Protein AF-A0A350P820-F1 (afdb_monomer)

Radius of gyration: 13.99 Å; Cα contacts (8 Å, |Δi|>4): 88; chains: 1; bounding box: 31×28×47 Å

Secondary structure (DSSP, 8-state):
---HHHHHHHHHH-HHHHIIIII-----HHHHHHHHHHHH-S-------SSSSHHHHHHHHHHHHHHHSSS-------SSHHIIIIIIHHHHHHHHTTS-HHHHTTS--

pLDDT: mean 94.08, std 6.37, range [57.09, 98.62]

Mean predicted aligned error: 3.28 Å

Solvent-accessible surface area (backbone atoms only — not comparable to full-atom values): 6726 Å² total; per-residue (Å²): 131,89,52,70,66,61,51,53,55,46,42,51,67,31,51,55,58,29,38,46,68,49,50,62,48,82,72,52,71,70,52,43,53,48,37,56,47,52,67,76,39,100,72,82,87,81,96,78,72,84,93,76,51,64,56,58,50,55,27,50,53,50,51,51,45,63,76,54,46,77,89,74,85,86,90,84,87,67,99,44,69,60,56,42,60,68,46,40,47,46,44,31,50,61,46,50,74,52,30,52,67,82,62,35,73,72,52,91,124

Organism: NCBI:txid589873

Structure (mmCIF, N/CA/C/O backbone):
data_AF-A0A350P820-F1
#
_entry.id   AF-A0A350P820-F1
#
loop_
_atom_site.group_PDB
_atom_site.id
_atom_site.type_symbol
_atom_site.label_atom_id
_atom_site.label_alt_id
_atom_site.label_comp_id
_atom_site.label_asym_id
_atom_site.label_entity_id
_atom_site.label_seq_id
_atom_site.pdbx_PDB_ins_code
_atom_site.Cartn_x
_atom_site.Cartn_y
_atom_site.Cartn_z
_atom_site.occupancy
_atom_site.B_iso_or_equiv
_atom_site.auth_seq_id
_atom_site.auth_comp_id
_atom_site.auth_asym_id
_atom_site.auth_atom_id
_atom_site.pdbx_PDB_model_num
ATOM 1 N N . MET A 1 1 ? -8.852 5.780 27.001 1.00 63.03 1 MET A N 1
ATOM 2 C CA . MET A 1 1 ? -9.071 4.574 26.174 1.00 63.03 1 MET A CA 1
ATOM 3 C C . MET A 1 1 ? -9.303 5.059 24.749 1.00 63.03 1 MET A C 1
ATOM 5 O O . MET A 1 1 ? -10.163 5.913 24.583 1.00 63.03 1 MET A O 1
ATOM 9 N N . VAL A 1 2 ? -8.481 4.651 23.775 1.00 77.25 2 VAL A N 1
ATOM 10 C CA . VAL A 1 2 ? -8.626 5.093 22.369 1.00 77.25 2 VAL A CA 1
ATOM 11 C C . VAL A 1 2 ? -9.922 4.508 21.809 1.00 77.25 2 VAL A C 1
ATOM 13 O O . VAL A 1 2 ? -10.188 3.326 22.033 1.00 77.25 2 VAL A O 1
ATOM 16 N N . LYS A 1 3 ? -10.749 5.321 21.144 1.00 91.69 3 LYS A N 1
ATOM 17 C CA . LYS A 1 3 ? -12.003 4.842 20.551 1.00 91.69 3 LYS A CA 1
ATOM 18 C C . LYS A 1 3 ? -11.717 4.127 19.230 1.00 91.69 3 LYS A C 1
ATOM 20 O O . LYS A 1 3 ? -10.785 4.481 18.516 1.00 91.69 3 LYS A O 1
ATOM 25 N N . ILE A 1 4 ? -12.553 3.147 18.886 1.00 90.94 4 ILE A N 1
ATOM 26 C CA . ILE A 1 4 ? -12.444 2.393 17.623 1.00 90.94 4 ILE A CA 1
ATOM 27 C C . ILE A 1 4 ? -12.513 3.337 16.412 1.00 90.94 4 ILE A C 1
ATOM 29 O O . ILE A 1 4 ? -11.749 3.180 15.464 1.00 90.94 4 ILE A O 1
ATOM 33 N N . GLU A 1 5 ? -13.383 4.345 16.473 1.00 92.44 5 GLU A N 1
ATOM 34 C CA . GLU A 1 5 ? -13.533 5.372 15.436 1.00 92.44 5 GLU A CA 1
ATOM 35 C C . GLU A 1 5 ? -12.213 6.103 15.157 1.00 92.44 5 GLU A C 1
ATOM 37 O O . GLU A 1 5 ? -11.795 6.203 14.003 1.00 92.44 5 GLU A O 1
ATOM 42 N N . ASP A 1 6 ? -11.506 6.526 16.210 1.00 94.75 6 ASP A N 1
ATOM 43 C CA .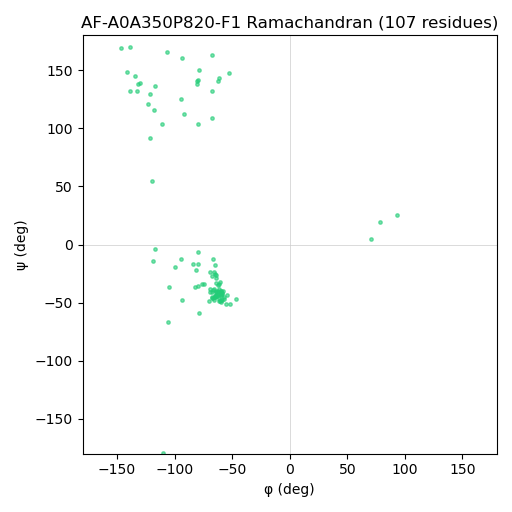 ASP A 1 6 ? -10.211 7.204 16.089 1.00 94.75 6 ASP A CA 1
ATOM 44 C C . ASP A 1 6 ? -9.177 6.297 15.410 1.00 94.75 6 ASP A C 1
ATOM 46 O O . ASP A 1 6 ? -8.375 6.748 14.592 1.00 94.75 6 ASP A O 1
ATOM 50 N N . THR A 1 7 ? -9.195 4.998 15.722 1.00 94.06 7 THR A N 1
ATOM 51 C CA . THR A 1 7 ? -8.310 4.018 15.085 1.00 94.06 7 THR A CA 1
ATOM 52 C C . THR A 1 7 ? -8.609 3.876 13.596 1.00 94.06 7 THR A C 1
ATOM 54 O O . THR A 1 7 ? -7.676 3.891 12.796 1.00 94.06 7 THR A O 1
ATOM 57 N N . ILE A 1 8 ? -9.881 3.782 13.203 1.00 93.81 8 ILE A N 1
ATOM 58 C CA . ILE A 1 8 ? -10.273 3.664 11.790 1.00 93.81 8 ILE A CA 1
ATOM 59 C C . ILE A 1 8 ? -9.853 4.914 11.011 1.00 93.81 8 ILE A C 1
ATOM 61 O O . ILE A 1 8 ? -9.268 4.797 9.934 1.00 93.81 8 ILE A O 1
ATOM 65 N N . LEU A 1 9 ? -10.086 6.107 11.567 1.00 95.81 9 LEU A N 1
ATOM 66 C CA . LEU A 1 9 ? -9.675 7.363 10.937 1.00 95.81 9 LEU A CA 1
ATOM 67 C C . LEU A 1 9 ? -8.155 7.449 10.772 1.00 95.81 9 LEU A C 1
ATOM 69 O O . LEU A 1 9 ? -7.681 7.862 9.716 1.00 95.81 9 LEU A O 1
ATOM 73 N N . ARG A 1 10 ? -7.386 6.988 11.766 1.00 97.00 10 ARG A N 1
ATOM 74 C CA . ARG A 1 10 ? -5.921 6.924 11.670 1.00 97.00 10 ARG A CA 1
ATOM 75 C C . ARG A 1 10 ? -5.449 5.956 10.593 1.00 97.00 10 ARG A C 1
ATOM 77 O O . ARG A 1 10 ? -4.558 6.308 9.831 1.00 97.00 10 ARG A O 1
ATOM 84 N N . LEU A 1 11 ? -6.045 4.767 10.507 1.00 97.19 11 LEU A N 1
ATOM 85 C CA . LEU A 1 11 ? -5.726 3.790 9.460 1.00 97.19 11 LEU A CA 1
ATOM 86 C C . LEU A 1 11 ? -6.050 4.323 8.059 1.00 97.19 11 LEU A C 1
ATOM 88 O O . LEU A 1 11 ? -5.326 4.044 7.107 1.00 97.19 11 LEU A O 1
ATOM 92 N N . ARG A 1 12 ? -7.115 5.122 7.935 1.00 97.25 12 ARG A N 1
ATOM 93 C CA . ARG A 1 12 ? -7.456 5.808 6.689 1.00 97.25 12 ARG A CA 1
ATOM 94 C C . ARG A 1 12 ? -6.418 6.863 6.310 1.00 97.25 12 ARG A C 1
ATOM 96 O O . ARG A 1 12 ? -6.031 6.911 5.152 1.00 97.25 12 ARG A O 1
ATOM 103 N N . SER A 1 13 ? -5.974 7.697 7.252 1.00 97.62 13 SER A N 1
ATOM 104 C CA . SER A 1 13 ? -5.044 8.801 6.970 1.00 97.62 13 SER A CA 1
ATOM 105 C C . SER A 1 13 ? -3.571 8.388 6.887 1.00 97.62 13 SER A C 1
ATOM 107 O O . SER A 1 13 ? -2.768 9.122 6.321 1.00 97.62 13 SER A O 1
ATOM 109 N N . ASP A 1 14 ? -3.201 7.255 7.485 1.00 98.25 14 ASP A N 1
ATOM 110 C CA . ASP A 1 14 ? -1.819 6.786 7.581 1.00 98.25 14 ASP A CA 1
ATOM 111 C C . ASP A 1 14 ? -1.669 5.398 6.929 1.00 98.25 14 ASP A C 1
ATOM 113 O O . ASP A 1 14 ? -1.846 4.365 7.590 1.00 98.25 14 ASP A O 1
ATOM 117 N N . PRO A 1 15 ? -1.333 5.341 5.627 1.00 98.44 15 PRO A N 1
ATOM 118 C CA . PRO A 1 15 ? -1.106 4.073 4.943 1.00 98.44 15 PRO A CA 1
ATOM 119 C C . PRO A 1 15 ? 0.094 3.306 5.495 1.00 98.44 15 PRO A C 1
ATOM 121 O O . PRO A 1 15 ? 0.115 2.083 5.408 1.00 98.44 15 PRO A O 1
ATOM 124 N N . VAL A 1 16 ? 1.092 3.976 6.079 1.00 98.62 16 VAL A N 1
ATOM 125 C CA . VAL A 1 16 ? 2.235 3.277 6.681 1.00 98.62 16 VAL A CA 1
ATOM 126 C C . VAL A 1 16 ? 1.763 2.496 7.899 1.00 98.62 16 VAL A C 1
ATOM 128 O O . VAL A 1 16 ? 2.048 1.304 8.005 1.00 98.62 16 VAL A O 1
ATOM 131 N N . LEU A 1 17 ? 0.965 3.131 8.761 1.00 98.38 17 LEU A N 1
ATOM 132 C CA . LEU A 1 17 ? 0.326 2.459 9.889 1.00 98.38 17 LEU A CA 1
ATOM 133 C C . LEU A 1 17 ? -0.531 1.280 9.418 1.00 98.38 17 LEU A C 1
ATOM 135 O O . LEU A 1 17 ? -0.440 0.199 10.000 1.00 98.38 17 LEU A O 1
ATOM 139 N N . PHE A 1 18 ? -1.331 1.453 8.363 1.00 98.50 18 PHE A N 1
ATOM 140 C CA . PHE A 1 18 ? -2.135 0.367 7.799 1.00 98.50 18 PHE A CA 1
ATOM 141 C C . PHE A 1 18 ? -1.269 -0.817 7.347 1.00 98.50 18 PHE A C 1
ATOM 143 O O . PHE A 1 18 ? -1.545 -1.962 7.708 1.00 98.50 18 PHE A O 1
ATOM 150 N N . VAL A 1 19 ? -0.188 -0.557 6.612 1.00 98.62 19 VAL A N 1
ATOM 151 C CA . VAL A 1 19 ? 0.707 -1.612 6.119 1.00 98.62 19 VAL A CA 1
ATOM 152 C C . VAL A 1 19 ? 1.402 -2.346 7.267 1.00 98.62 19 VAL A C 1
ATOM 154 O O . VAL A 1 19 ? 1.458 -3.575 7.264 1.00 98.62 19 VAL A O 1
ATOM 157 N N . GLU A 1 20 ? 1.888 -1.626 8.276 1.00 98.31 20 GLU A N 1
ATOM 158 C CA . GLU A 1 20 ? 2.615 -2.241 9.390 1.00 98.31 20 GLU A CA 1
ATOM 159 C C . GLU A 1 20 ? 1.703 -2.993 10.364 1.00 98.31 20 GLU A C 1
ATOM 161 O O . GLU A 1 20 ? 2.106 -4.019 10.909 1.00 98.31 20 GLU A O 1
ATOM 166 N N . THR A 1 21 ? 0.476 -2.512 10.582 1.00 97.12 21 THR A N 1
ATOM 167 C CA . THR A 1 21 ? -0.401 -3.043 11.642 1.00 97.12 21 THR A CA 1
ATOM 168 C C . THR A 1 21 ? -1.533 -3.926 11.135 1.00 97.12 21 THR A C 1
ATOM 170 O O . THR A 1 21 ? -1.872 -4.902 11.800 1.00 97.12 21 THR A O 1
ATOM 173 N N . VAL A 1 22 ? -2.117 -3.608 9.977 1.00 97.38 22 VAL A N 1
ATOM 174 C CA . VAL A 1 22 ? -3.242 -4.363 9.404 1.00 97.38 22 VAL A CA 1
ATOM 175 C C . VAL A 1 22 ? -2.736 -5.413 8.428 1.00 97.38 22 VAL A C 1
ATOM 177 O O . VAL A 1 22 ? -3.133 -6.567 8.528 1.00 97.38 22 VAL A O 1
ATOM 180 N N . ILE A 1 23 ? -1.843 -5.044 7.505 1.00 97.69 23 ILE A N 1
ATOM 181 C CA . ILE A 1 23 ? -1.237 -6.022 6.588 1.00 97.69 23 ILE A CA 1
ATOM 182 C C . ILE A 1 23 ? -0.167 -6.857 7.309 1.00 97.69 23 ILE A C 1
ATOM 184 O O . ILE A 1 23 ? -0.003 -8.035 7.005 1.00 97.69 23 ILE A O 1
ATOM 188 N N . GLY A 1 24 ? 0.553 -6.265 8.268 1.00 97.38 24 GLY A N 1
ATOM 189 C CA . GLY A 1 24 ? 1.648 -6.931 8.981 1.00 97.38 24 GLY A CA 1
ATOM 190 C C . GLY A 1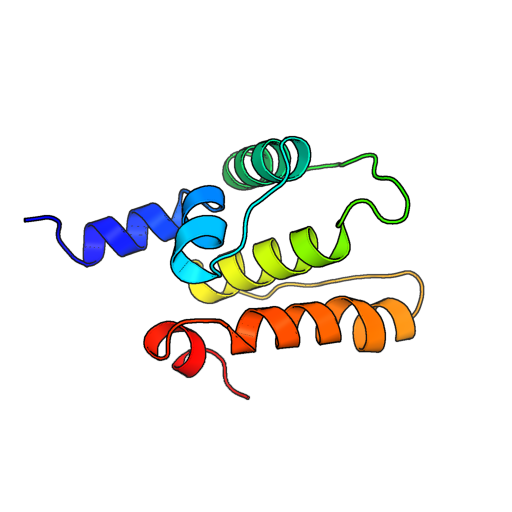 24 ? 2.956 -6.988 8.184 1.00 97.38 24 GLY A C 1
ATOM 191 O O . GLY A 1 24 ? 3.823 -7.813 8.471 1.00 97.38 24 GLY A O 1
ATOM 192 N N . ALA A 1 25 ? 3.109 -6.130 7.171 1.00 97.94 25 ALA A N 1
ATOM 193 C CA . ALA A 1 25 ? 4.325 -6.037 6.369 1.00 97.94 25 ALA A CA 1
ATOM 194 C C . ALA A 1 25 ? 5.280 -4.965 6.917 1.00 97.94 25 ALA A C 1
ATOM 196 O O . ALA A 1 25 ? 4.873 -4.046 7.620 1.00 97.94 25 ALA A O 1
ATOM 197 N N . LYS A 1 26 ? 6.565 -5.045 6.553 1.00 97.81 26 LYS A N 1
ATOM 198 C CA . LYS A 1 26 ? 7.573 -4.030 6.897 1.00 97.81 26 LYS A CA 1
ATOM 199 C C . LYS A 1 26 ? 8.023 -3.280 5.637 1.00 97.81 26 LYS A C 1
ATOM 201 O O . LYS A 1 26 ? 8.814 -3.839 4.872 1.00 97.81 26 LYS A O 1
ATOM 206 N N . PRO A 1 27 ? 7.563 -2.036 5.410 1.00 98.00 27 PRO A N 1
ATOM 207 C CA . PRO A 1 27 ? 7.993 -1.241 4.266 1.00 98.00 27 PRO A CA 1
ATOM 208 C C . PRO A 1 27 ? 9.496 -0.954 4.302 1.00 98.00 27 PRO A C 1
ATOM 210 O O . PRO A 1 27 ? 10.064 -0.633 5.350 1.00 98.00 27 PRO A O 1
ATOM 213 N N . GLN A 1 28 ? 10.137 -1.002 3.137 1.00 97.44 28 GLN A N 1
ATOM 214 C CA . GLN A 1 28 ? 11.456 -0.401 2.937 1.00 97.44 28 GLN A CA 1
ATOM 215 C C . GLN A 1 28 ? 11.363 1.129 3.034 1.00 97.44 28 GLN A C 1
ATOM 217 O O . GLN A 1 28 ? 10.279 1.695 2.894 1.00 97.44 28 GLN A O 1
ATOM 222 N N . ALA A 1 29 ? 12.501 1.808 3.215 1.00 97.00 29 ALA A N 1
ATOM 223 C CA . ALA A 1 29 ? 12.545 3.269 3.337 1.00 97.00 29 ALA A CA 1
ATOM 224 C C . ALA A 1 29 ? 11.806 3.973 2.184 1.00 97.00 29 ALA A C 1
ATOM 226 O O . ALA A 1 29 ? 10.865 4.720 2.425 1.00 97.00 29 ALA A O 1
ATOM 227 N N . TRP A 1 30 ? 12.116 3.614 0.93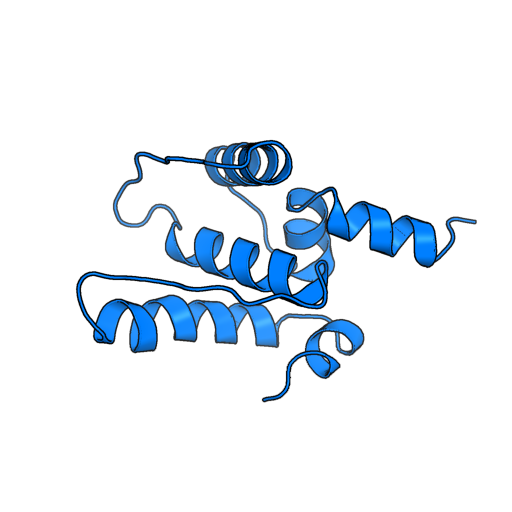5 1.00 96.19 30 TRP A N 1
ATOM 228 C CA . TRP A 1 30 ? 11.463 4.214 -0.232 1.00 96.19 30 TRP A CA 1
ATOM 229 C C . TRP A 1 30 ? 9.954 3.915 -0.302 1.00 96.19 30 TRP A C 1
ATOM 231 O O . TRP A 1 30 ? 9.186 4.750 -0.770 1.00 96.19 30 TRP A O 1
ATOM 241 N N . GLN A 1 31 ? 9.515 2.735 0.159 1.00 98.06 31 GLN A N 1
ATOM 242 C CA . GLN A 1 31 ? 8.093 2.377 0.199 1.00 98.06 31 GLN A CA 1
ATOM 243 C C . GLN A 1 31 ? 7.370 3.213 1.249 1.00 98.06 31 GLN A C 1
ATOM 245 O O . GLN A 1 31 ? 6.271 3.681 0.987 1.00 98.06 31 GLN A O 1
ATOM 250 N N . ARG A 1 32 ? 7.989 3.431 2.417 1.00 98.38 32 ARG A N 1
ATOM 251 C CA . ARG A 1 32 ? 7.453 4.311 3.461 1.00 98.38 32 ARG A CA 1
ATOM 252 C C . ARG A 1 32 ? 7.296 5.736 2.938 1.00 98.38 32 ARG A C 1
ATOM 254 O O . ARG A 1 32 ? 6.211 6.295 3.070 1.00 98.38 32 ARG A O 1
ATOM 261 N N . ASP A 1 33 ? 8.330 6.274 2.298 1.00 97.75 33 ASP A N 1
ATOM 262 C CA . ASP A 1 33 ? 8.298 7.624 1.726 1.00 97.75 33 ASP A CA 1
ATOM 263 C C . ASP A 1 33 ? 7.196 7.739 0.659 1.00 97.75 33 ASP A C 1
ATOM 265 O O . ASP A 1 33 ? 6.421 8.693 0.648 1.00 97.75 33 ASP A O 1
ATOM 269 N N . ALA A 1 34 ? 7.057 6.723 -0.198 1.00 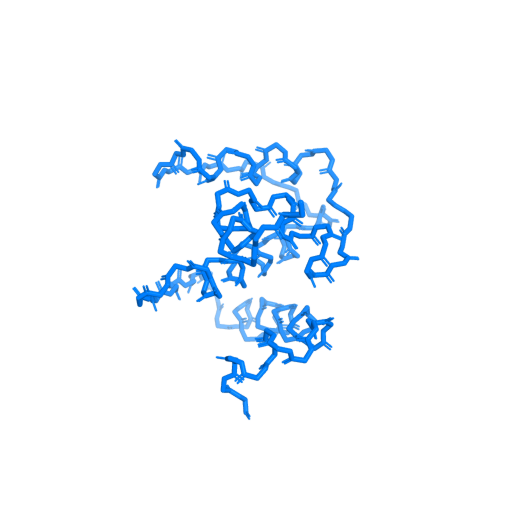98.00 34 ALA A N 1
ATOM 270 C CA . ALA A 1 34 ? 6.008 6.670 -1.211 1.00 98.00 34 ALA A CA 1
ATOM 271 C C . ALA A 1 34 ? 4.591 6.537 -0.617 1.00 98.00 34 ALA A C 1
ATOM 273 O O . ALA A 1 34 ? 3.667 7.175 -1.117 1.00 98.00 34 ALA A O 1
ATOM 274 N N . LEU A 1 35 ? 4.409 5.750 0.452 1.00 98.44 35 LEU A N 1
ATOM 275 C CA . LEU A 1 35 ? 3.133 5.622 1.172 1.00 98.44 35 LEU A CA 1
ATOM 276 C C . LEU A 1 35 ? 2.735 6.961 1.815 1.00 98.44 35 LEU A C 1
ATOM 278 O O . LEU A 1 35 ? 1.581 7.371 1.744 1.00 98.44 35 LEU A O 1
ATOM 282 N N . GLN A 1 36 ? 3.684 7.690 2.399 1.00 98.12 36 GLN A N 1
ATOM 283 C CA . GLN A 1 36 ? 3.415 9.022 2.950 1.00 98.12 36 GLN A CA 1
ATOM 284 C C . GLN A 1 36 ? 3.097 10.042 1.849 1.00 98.12 36 GLN A C 1
ATOM 286 O O . GLN A 1 36 ? 2.175 10.850 1.987 1.00 98.12 36 GLN A O 1
ATOM 291 N N . ALA A 1 37 ? 3.822 9.982 0.729 1.00 97.94 37 ALA A N 1
ATOM 292 C CA . ALA A 1 37 ? 3.593 10.871 -0.400 1.00 97.94 37 ALA A CA 1
ATOM 293 C C . ALA A 1 37 ? 2.212 10.644 -1.034 1.00 97.94 37 ALA A C 1
ATOM 295 O O . ALA A 1 37 ? 1.497 11.614 -1.277 1.00 97.94 37 ALA A O 1
ATOM 296 N N . ILE A 1 38 ? 1.791 9.392 -1.252 1.00 97.12 38 ILE A N 1
ATOM 297 C CA . ILE A 1 38 ? 0.483 9.108 -1.866 1.00 97.12 38 ILE A CA 1
ATOM 298 C C . ILE A 1 38 ? -0.696 9.500 -0.962 1.00 97.12 38 ILE A C 1
ATOM 300 O O . ILE A 1 38 ? -1.756 9.842 -1.467 1.00 97.12 38 ILE A O 1
ATOM 304 N N . ALA A 1 39 ? -0.517 9.514 0.364 1.00 97.06 39 ALA A N 1
ATOM 305 C CA . ALA A 1 39 ? -1.558 9.953 1.298 1.00 97.06 39 ALA A CA 1
ATOM 306 C C . ALA A 1 39 ? -1.856 11.459 1.230 1.00 97.06 39 ALA A C 1
ATOM 308 O O . ALA A 1 39 ? -2.928 11.897 1.639 1.00 97.06 39 ALA A O 1
ATOM 309 N N . THR A 1 40 ? -0.895 12.254 0.757 1.00 96.56 40 THR A N 1
ATOM 310 C CA . TH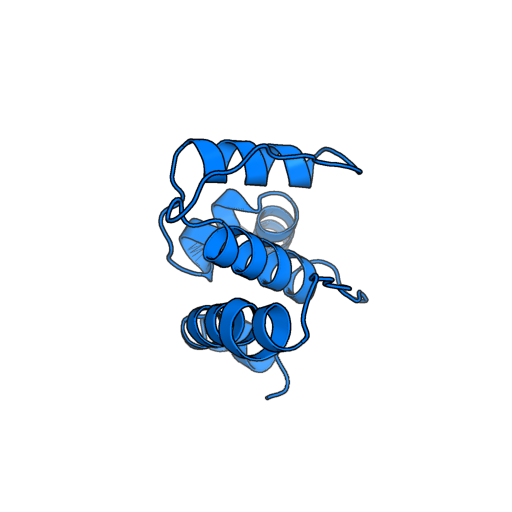R A 1 40 ? -0.939 13.723 0.826 1.00 96.56 40 THR A CA 1
ATOM 311 C C . THR A 1 40 ? -0.957 14.401 -0.542 1.00 96.56 40 THR A C 1
ATOM 313 O O . THR A 1 40 ? -1.073 15.622 -0.606 1.00 96.56 40 THR A O 1
ATOM 316 N N . ASN A 1 41 ? -0.856 13.635 -1.633 1.00 97.38 41 ASN A N 1
ATOM 317 C CA . ASN A 1 41 ? -0.792 14.158 -2.994 1.00 97.38 41 ASN A CA 1
ATOM 318 C C . ASN A 1 41 ? -1.766 13.424 -3.920 1.00 97.38 41 ASN A C 1
ATOM 320 O O . ASN A 1 41 ? -1.795 12.198 -3.951 1.00 97.38 41 ASN A O 1
ATOM 324 N N . ASP A 1 42 ? -2.456 14.176 -4.779 1.00 95.75 42 ASP A N 1
ATOM 325 C CA . ASP A 1 42 ? -3.363 13.616 -5.794 1.00 95.75 42 ASP A CA 1
ATOM 326 C C . ASP A 1 42 ? -2.631 12.797 -6.871 1.00 95.75 42 ASP A C 1
ATOM 328 O O . ASP A 1 42 ? -3.231 11.975 -7.566 1.00 95.75 42 ASP A O 1
ATOM 332 N N . LYS A 1 43 ? -1.333 13.064 -7.074 1.00 96.75 43 LYS A N 1
ATOM 333 C CA . LYS A 1 43 ? -0.499 12.424 -8.097 1.00 96.75 43 LYS A CA 1
ATOM 334 C C . LYS A 1 43 ? 0.876 12.108 -7.530 1.00 96.75 43 LYS A C 1
ATOM 336 O O . LYS A 1 43 ? 1.539 12.983 -6.979 1.00 96.75 43 LYS A O 1
ATOM 341 N N . LEU A 1 44 ? 1.333 10.880 -7.753 1.00 96.25 44 LEU A N 1
ATOM 342 C CA . LEU A 1 44 ? 2.661 10.415 -7.372 1.00 96.25 44 LEU A CA 1
ATOM 343 C C . LEU A 1 44 ? 3.307 9.680 -8.549 1.00 96.25 44 LEU A C 1
ATOM 345 O O . LEU A 1 44 ? 2.692 8.808 -9.158 1.00 96.25 44 LEU A O 1
ATOM 349 N N . ALA A 1 45 ? 4.559 10.019 -8.850 1.00 96.00 45 ALA A N 1
ATOM 350 C CA . ALA A 1 45 ? 5.377 9.317 -9.831 1.00 96.00 45 ALA A CA 1
ATOM 351 C C . ALA A 1 45 ? 6.642 8.786 -9.151 1.00 96.00 45 ALA A C 1
ATOM 353 O O . ALA A 1 45 ? 7.347 9.531 -8.475 1.00 96.00 45 ALA A O 1
ATOM 354 N N . ILE A 1 46 ? 6.938 7.500 -9.345 1.00 94.19 46 ILE A N 1
ATOM 355 C CA . ILE A 1 46 ? 8.077 6.827 -8.716 1.00 94.19 46 ILE A CA 1
ATOM 356 C C . ILE A 1 46 ? 8.954 6.228 -9.811 1.00 94.19 46 ILE A C 1
ATOM 358 O O . ILE A 1 46 ? 8.517 5.366 -10.575 1.00 94.19 46 ILE A O 1
ATOM 362 N N . LYS A 1 47 ? 10.222 6.640 -9.867 1.00 91.50 47 LYS A N 1
ATOM 363 C CA . LYS A 1 47 ? 11.227 5.962 -10.691 1.00 91.50 47 LYS A CA 1
ATOM 364 C C . LYS A 1 47 ? 11.698 4.711 -9.947 1.00 91.50 47 LYS A C 1
ATOM 366 O O . LYS A 1 47 ? 12.457 4.817 -8.989 1.00 91.50 47 LYS A O 1
ATOM 371 N N . SER A 1 48 ? 11.225 3.538 -10.364 1.00 83.75 48 SER A N 1
ATOM 372 C CA . SER A 1 48 ? 11.496 2.261 -9.688 1.00 83.75 48 SER A CA 1
ATOM 373 C C . SER A 1 48 ? 12.482 1.367 -10.451 1.00 83.75 48 SER A C 1
ATOM 375 O O . SER A 1 48 ? 12.797 1.602 -11.618 1.00 83.75 48 SER A O 1
ATOM 377 N N . GLY A 1 49 ? 12.989 0.338 -9.765 1.00 88.19 49 GLY A N 1
ATOM 378 C CA . GLY A 1 49 ? 13.883 -0.682 -10.319 1.00 88.19 49 GLY A CA 1
ATOM 379 C C . GLY A 1 49 ? 13.234 -2.066 -10.454 1.00 88.19 49 GLY A C 1
ATOM 380 O O . GLY A 1 49 ? 12.067 -2.299 -10.111 1.00 88.19 49 GLY A O 1
ATOM 381 N N . HIS A 1 50 ? 14.008 -3.030 -10.949 1.00 89.88 50 HIS A N 1
ATOM 382 C CA . HIS A 1 50 ? 13.608 -4.438 -10.952 1.00 89.88 50 HIS A CA 1
ATOM 383 C C . HIS A 1 50 ? 13.866 -5.070 -9.574 1.00 89.88 50 HIS A C 1
ATOM 385 O O . HIS A 1 50 ? 14.853 -4.741 -8.927 1.00 89.88 50 HIS A O 1
ATOM 391 N N . GLY A 1 51 ? 12.967 -5.936 -9.094 1.00 90.88 51 GLY A N 1
ATOM 392 C CA . GLY A 1 51 ? 13.145 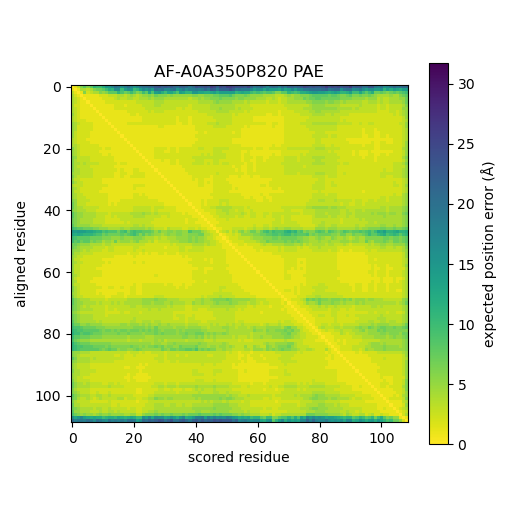-6.651 -7.818 1.00 90.88 51 GLY A CA 1
ATOM 393 C C . GLY A 1 51 ? 13.038 -5.819 -6.527 1.00 90.88 51 GLY A C 1
ATOM 394 O O . GLY A 1 51 ? 13.226 -6.364 -5.449 1.00 90.88 51 GLY A O 1
ATOM 395 N N . VAL A 1 52 ? 12.700 -4.526 -6.593 1.00 94.38 52 VAL A N 1
ATOM 396 C CA . VAL A 1 52 ? 12.692 -3.638 -5.405 1.00 94.38 52 VAL A CA 1
ATOM 397 C C . VAL A 1 52 ? 11.456 -3.768 -4.505 1.00 94.38 52 VAL A C 1
ATOM 399 O O . VAL A 1 52 ? 11.414 -3.156 -3.445 1.00 94.38 52 VAL A O 1
ATOM 402 N N . GLY A 1 53 ? 10.445 -4.544 -4.913 1.00 95.06 53 GLY A N 1
ATOM 403 C CA . GLY A 1 53 ? 9.173 -4.671 -4.184 1.00 95.06 53 GLY A CA 1
ATOM 404 C C . GLY A 1 53 ? 8.065 -3.708 -4.636 1.00 95.06 53 GLY A C 1
ATOM 405 O O . GLY A 1 53 ? 7.167 -3.400 -3.857 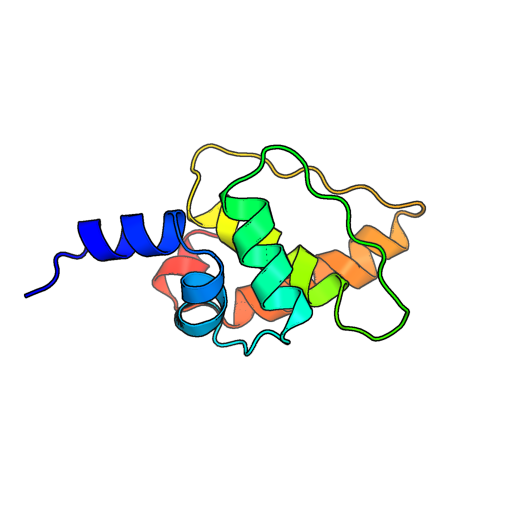1.00 95.06 53 GLY A O 1
ATOM 406 N N . LYS A 1 54 ? 8.104 -3.228 -5.888 1.00 95.44 54 LYS A N 1
ATOM 407 C CA . LYS A 1 54 ? 7.071 -2.335 -6.454 1.00 95.44 54 LYS A CA 1
ATOM 408 C C . LYS A 1 54 ? 5.665 -2.943 -6.477 1.00 95.44 54 LYS A C 1
ATOM 410 O O . LYS A 1 54 ? 4.726 -2.286 -6.058 1.00 95.44 54 LYS A O 1
ATOM 415 N N . THR A 1 55 ? 5.540 -4.216 -6.843 1.00 96.25 55 THR A N 1
ATOM 416 C CA . THR A 1 55 ? 4.244 -4.909 -6.881 1.00 96.25 55 THR A CA 1
ATOM 417 C C . THR A 1 55 ? 3.649 -5.068 -5.483 1.00 96.25 55 THR A C 1
ATOM 419 O O . THR A 1 55 ? 2.454 -4.872 -5.300 1.00 96.25 55 THR A O 1
ATOM 422 N N . ALA A 1 56 ? 4.481 -5.351 -4.472 1.00 97.81 56 ALA A N 1
ATOM 423 C CA . ALA A 1 56 ? 4.021 -5.395 -3.084 1.00 97.81 56 ALA A CA 1
ATOM 424 C C . ALA A 1 56 ? 3.500 -4.021 -2.634 1.00 97.81 56 ALA A C 1
ATOM 426 O O . ALA A 1 56 ? 2.425 -3.936 -2.054 1.00 97.81 56 ALA A O 1
ATOM 427 N N . PHE A 1 57 ? 4.216 -2.943 -2.974 1.00 97.94 57 PHE A N 1
ATOM 428 C CA . PHE A 1 57 ? 3.759 -1.577 -2.715 1.00 97.94 57 PHE A CA 1
ATOM 429 C C . PHE A 1 57 ? 2.415 -1.268 -3.403 1.00 97.94 57 PHE A C 1
ATOM 431 O O . PHE A 1 57 ? 1.499 -0.783 -2.744 1.00 97.94 57 PHE A O 1
ATOM 438 N N . GLU A 1 58 ? 2.262 -1.590 -4.691 1.00 97.25 58 GLU A N 1
ATOM 439 C CA . GLU A 1 58 ? 1.007 -1.401 -5.438 1.00 97.25 58 GLU A CA 1
ATOM 440 C C . GLU A 1 58 ? -0.160 -2.185 -4.813 1.00 97.25 58 GLU A C 1
ATOM 442 O O . GLU A 1 58 ? -1.265 -1.653 -4.672 1.00 97.25 58 GLU A O 1
ATOM 447 N N . ALA A 1 59 ? 0.087 -3.423 -4.375 1.00 98.06 59 ALA A N 1
ATOM 448 C CA . ALA A 1 59 ? -0.903 -4.250 -3.693 1.00 98.06 59 ALA A CA 1
ATOM 449 C C . ALA A 1 59 ? -1.328 -3.651 -2.342 1.00 98.06 59 ALA A C 1
ATOM 451 O O . ALA A 1 59 ? -2.520 -3.573 -2.043 1.00 98.06 59 ALA A O 1
ATOM 452 N N . TRP A 1 60 ? -0.370 -3.179 -1.542 1.00 98.50 60 TRP A N 1
ATOM 453 C CA . TRP A 1 60 ? -0.639 -2.533 -0.256 1.00 98.50 60 TRP A CA 1
ATOM 454 C C . TRP A 1 60 ? -1.468 -1.263 -0.402 1.00 98.50 60 TRP A C 1
ATOM 456 O O . TRP A 1 60 ? -2.447 -1.090 0.319 1.00 98.50 60 TRP A O 1
ATOM 466 N N . VAL A 1 61 ? -1.100 -0.399 -1.351 1.00 98.19 61 VAL A N 1
ATOM 467 C CA . VAL A 1 61 ? -1.845 0.828 -1.659 1.00 98.19 61 VAL A CA 1
ATOM 468 C C . VAL A 1 61 ? -3.269 0.492 -2.092 1.00 98.19 61 VAL A C 1
ATOM 470 O O . VAL A 1 61 ? -4.216 1.120 -1.620 1.00 98.19 61 VAL A O 1
ATOM 473 N N . SER A 1 62 ? -3.427 -0.527 -2.943 1.00 97.62 62 SER A N 1
ATOM 474 C CA . SER A 1 62 ? -4.740 -0.961 -3.422 1.00 97.62 62 SER A CA 1
ATOM 475 C C . SER A 1 62 ? -5.631 -1.427 -2.267 1.00 97.62 62 SER A C 1
ATOM 477 O O . SER A 1 62 ? -6.762 -0.967 -2.129 1.00 97.62 62 SER A O 1
ATOM 479 N N . LEU A 1 63 ? -5.108 -2.290 -1.391 1.00 97.44 63 LEU A N 1
ATOM 480 C CA . LEU A 1 63 ? -5.845 -2.788 -0.228 1.00 97.44 63 LEU A CA 1
ATOM 481 C C . LEU A 1 63 ? -6.171 -1.676 0.772 1.00 97.44 63 LEU A C 1
ATOM 483 O O . LEU A 1 63 ? -7.309 -1.589 1.229 1.00 97.44 63 LEU A O 1
ATOM 487 N N . TRP A 1 64 ? -5.203 -0.812 1.087 1.00 98.12 64 TRP A N 1
ATOM 488 C CA . TRP A 1 64 ? -5.414 0.330 1.976 1.00 98.12 64 TRP A CA 1
ATOM 489 C C . TRP A 1 64 ? -6.554 1.213 1.478 1.00 98.12 64 TRP A C 1
ATOM 491 O O . TRP A 1 64 ? -7.485 1.495 2.234 1.00 98.12 64 TRP A O 1
ATOM 501 N N . TRP A 1 65 ? -6.520 1.616 0.208 1.00 97.56 65 TRP A N 1
ATOM 502 C CA . TRP A 1 65 ? -7.536 2.509 -0.334 1.00 97.56 65 TRP A CA 1
ATOM 503 C C . TRP A 1 65 ? -8.910 1.838 -0.362 1.00 97.56 65 TRP A C 1
ATOM 505 O O . TRP A 1 65 ? -9.878 2.400 0.151 1.00 97.56 65 TRP A O 1
ATOM 515 N N . LEU A 1 66 ? -8.985 0.602 -0.867 1.00 95.94 66 LEU A N 1
ATOM 516 C CA . LEU A 1 66 ? -10.240 -0.139 -0.987 1.00 95.94 66 LEU A CA 1
ATOM 517 C C . LEU A 1 66 ? -10.935 -0.325 0.369 1.00 95.94 66 LEU A C 1
ATOM 519 O O . LEU A 1 66 ? -12.146 -0.142 0.474 1.00 95.94 66 LEU A O 1
ATOM 523 N N . LEU A 1 67 ? -10.164 -0.641 1.411 1.00 95.75 67 LEU A N 1
ATOM 524 C CA . LEU A 1 67 ? -10.690 -0.960 2.740 1.00 95.75 67 LEU A CA 1
ATOM 525 C C . LEU A 1 67 ? -10.976 0.271 3.609 1.00 95.75 67 LEU A C 1
ATOM 527 O O . LEU A 1 67 ? -11.686 0.152 4.606 1.00 95.75 67 LEU A O 1
ATOM 531 N N . THR A 1 68 ? -10.435 1.446 3.272 1.00 96.19 68 THR A N 1
ATOM 532 C CA . THR A 1 68 ? -10.552 2.648 4.122 1.00 96.19 68 THR A CA 1
ATOM 533 C C . THR A 1 68 ? -11.276 3.828 3.461 1.00 96.19 68 THR A C 1
ATOM 535 O O . THR A 1 68 ? -11.700 4.752 4.162 1.00 96.19 68 THR A O 1
ATOM 538 N N . HIS A 1 69 ? -11.481 3.799 2.138 1.00 94.88 69 HIS A N 1
ATOM 539 C CA . HIS A 1 69 ? -12.090 4.881 1.355 1.00 94.88 69 HIS A CA 1
ATOM 540 C C . HIS A 1 69 ? -13.376 4.433 0.645 1.00 94.88 69 HIS A C 1
ATOM 542 O O . HIS A 1 69 ? -13.512 4.571 -0.567 1.00 94.88 69 HIS A O 1
ATOM 548 N N . TYR A 1 70 ? -14.345 3.893 1.385 1.00 89.31 70 TYR A N 1
ATOM 549 C CA . TYR A 1 70 ? -15.620 3.473 0.798 1.00 89.31 70 TYR A CA 1
ATOM 550 C C . TYR A 1 70 ? -16.587 4.658 0.564 1.00 89.31 70 TYR A C 1
ATOM 552 O O . TYR A 1 70 ? -16.690 5.527 1.437 1.00 89.31 70 TYR A O 1
ATOM 560 N N . PRO A 1 71 ? -17.351 4.678 -0.550 1.00 93.88 71 PRO A N 1
ATOM 561 C CA . PRO A 1 71 ? -17.241 3.798 -1.718 1.00 93.88 71 PRO A CA 1
ATOM 562 C C . PRO A 1 71 ? -16.121 4.247 -2.672 1.00 93.88 71 PRO A C 1
ATOM 564 O O . PRO A 1 71 ? -15.999 5.431 -2.980 1.00 93.88 71 PRO A O 1
ATOM 567 N N . CYS A 1 72 ? -15.340 3.303 -3.204 1.00 94.69 72 CYS A N 1
ATOM 568 C CA . CYS A 1 72 ? -14.335 3.591 -4.231 1.00 94.69 72 CYS A CA 1
ATOM 569 C C . CYS A 1 72 ? -14.160 2.440 -5.228 1.00 94.69 72 CYS A C 1
ATOM 571 O O . CYS A 1 72 ? -14.666 1.335 -5.043 1.00 94.69 72 CYS A O 1
ATOM 573 N N . LYS A 1 73 ? -13.431 2.730 -6.308 1.00 94.25 73 LYS A N 1
ATOM 574 C CA . LYS A 1 73 ? -12.926 1.754 -7.276 1.00 94.25 73 LYS A CA 1
ATOM 575 C C . LYS A 1 73 ? -11.470 2.082 -7.574 1.00 94.25 73 LYS A C 1
ATOM 577 O O . LYS A 1 73 ? -11.110 3.256 -7.629 1.00 94.25 73 LYS A O 1
ATOM 582 N N . ILE A 1 74 ? -10.663 1.052 -7.801 1.00 94.69 74 ILE A N 1
ATOM 583 C CA . ILE A 1 74 ? -9.238 1.189 -8.109 1.00 94.69 74 ILE A CA 1
ATOM 584 C C . ILE A 1 74 ? -9.008 0.609 -9.497 1.00 94.69 74 ILE A C 1
ATOM 586 O O . ILE A 1 74 ? -9.236 -0.576 -9.728 1.00 94.69 74 ILE A O 1
ATOM 590 N N . ALA A 1 75 ? -8.597 1.463 -10.431 1.00 94.81 75 ALA A N 1
ATOM 591 C CA . ALA A 1 75 ? -8.224 1.046 -11.772 1.00 94.81 75 ALA A CA 1
ATOM 592 C C . ALA A 1 75 ? -6.709 0.836 -11.828 1.00 94.81 75 ALA A C 1
ATOM 594 O O . ALA A 1 75 ? -5.942 1.743 -11.510 1.00 94.81 75 ALA A O 1
ATOM 595 N N . VAL A 1 76 ? -6.292 -0.354 -12.253 1.00 94.06 76 VAL A N 1
ATOM 596 C CA . VAL A 1 76 ? -4.884 -0.714 -12.446 1.00 94.06 76 VAL A CA 1
ATOM 597 C C . VAL A 1 76 ? -4.644 -1.024 -13.917 1.00 94.06 76 VAL A C 1
ATOM 599 O O . VAL A 1 76 ? -5.453 -1.687 -14.565 1.00 94.06 76 VAL A O 1
ATOM 602 N N . THR A 1 77 ? -3.544 -0.516 -14.466 1.00 94.56 77 THR A N 1
ATOM 603 C CA . THR A 1 77 ? -3.207 -0.665 -15.886 1.00 94.56 77 THR A CA 1
ATOM 604 C C . THR A 1 77 ? -1.781 -1.158 -16.038 1.00 94.56 77 THR A C 1
ATOM 606 O O . THR A 1 77 ? -0.881 -0.660 -15.366 1.00 94.56 77 THR A O 1
ATOM 609 N N . ALA A 1 78 ? -1.563 -2.080 -16.967 1.00 92.50 78 ALA A N 1
ATOM 610 C CA . ALA A 1 78 ? -0.237 -2.533 -17.356 1.00 92.50 78 ALA A CA 1
ATOM 611 C C . ALA A 1 78 ? -0.169 -2.708 -18.876 1.00 92.50 78 ALA A C 1
ATOM 613 O O . ALA A 1 78 ? -1.183 -2.676 -19.571 1.00 92.50 78 ALA A O 1
ATOM 614 N N . ASN A 1 79 ? 1.040 -2.920 -19.390 1.00 90.81 79 ASN A N 1
ATOM 615 C CA . ASN A 1 79 ? 1.274 -3.173 -20.811 1.00 90.81 79 ASN A CA 1
ATOM 616 C C . ASN A 1 79 ? 0.653 -4.490 -21.315 1.00 90.81 79 ASN A C 1
ATOM 618 O O . ASN A 1 79 ? 0.400 -4.625 -22.507 1.00 90.81 79 ASN A O 1
ATOM 622 N N . THR A 1 80 ? 0.443 -5.469 -20.433 1.00 92.00 80 THR A N 1
ATOM 623 C CA . THR A 1 80 ? -0.063 -6.804 -20.770 1.00 92.00 80 THR A CA 1
ATOM 624 C C . THR A 1 80 ? -1.023 -7.298 -19.692 1.00 92.00 80 THR A C 1
ATOM 626 O O . THR A 1 80 ? -0.845 -7.000 -18.510 1.00 92.00 80 THR A O 1
ATOM 629 N N . ALA A 1 81 ? -2.015 -8.102 -20.086 1.00 88.62 81 ALA A N 1
ATOM 630 C CA . ALA A 1 81 ? -2.970 -8.699 -19.149 1.00 88.62 81 ALA A CA 1
ATOM 631 C C . ALA A 1 81 ? -2.287 -9.621 -18.122 1.00 88.62 81 ALA A C 1
ATOM 633 O O . ALA A 1 81 ? -2.689 -9.650 -16.964 1.00 88.62 81 ALA A O 1
ATOM 634 N N . HIS A 1 82 ? -1.214 -10.311 -18.521 1.00 89.62 82 HIS A N 1
ATOM 635 C CA . HIS A 1 82 ? -0.427 -11.176 -17.639 1.00 89.62 82 HIS A CA 1
ATOM 636 C C . HIS A 1 82 ? 0.184 -10.414 -16.449 1.00 89.62 82 HIS A C 1
ATOM 638 O O . HIS A 1 82 ? 0.141 -10.901 -15.325 1.00 89.62 82 HIS A O 1
ATOM 644 N N . GLN A 1 83 ? 0.682 -9.187 -16.657 1.00 90.19 83 GLN A N 1
ATOM 645 C CA . GLN A 1 83 ? 1.209 -8.359 -15.558 1.00 90.19 83 GLN A CA 1
ATOM 646 C C . GLN A 1 83 ? 0.129 -7.975 -14.539 1.00 90.19 83 GLN A C 1
ATOM 648 O O . GLN A 1 83 ? 0.425 -7.780 -13.364 1.00 90.19 83 GLN A O 1
ATOM 653 N N . LEU A 1 84 ? -1.129 -7.877 -14.968 1.00 91.62 84 LEU A N 1
ATOM 654 C CA . LEU A 1 84 ? -2.233 -7.641 -14.045 1.00 91.62 84 LEU A CA 1
ATOM 655 C C . LEU A 1 84 ? -2.620 -8.942 -13.340 1.00 91.62 84 LEU A C 1
ATOM 657 O O . LEU A 1 84 ? -2.543 -9.010 -12.118 1.00 91.62 84 LEU A O 1
ATOM 661 N N . ASN A 1 85 ? -3.001 -9.967 -14.103 1.00 89.00 85 ASN A N 1
ATOM 662 C CA . ASN A 1 85 ? -3.601 -11.202 -13.588 1.00 89.00 85 ASN A CA 1
ATOM 663 C C . ASN A 1 85 ? -2.634 -12.046 -12.760 1.00 89.00 85 ASN A C 1
ATOM 665 O O . ASN A 1 85 ? -2.985 -12.477 -11.667 1.00 89.00 85 ASN A O 1
ATOM 669 N N . ASP A 1 86 ? -1.409 -12.236 -13.238 1.00 90.50 86 ASP A N 1
ATOM 670 C CA . ASP A 1 86 ? -0.525 -13.244 -12.649 1.00 90.50 86 ASP A CA 1
ATOM 671 C C . ASP A 1 86 ? 0.493 -12.618 -11.692 1.00 90.50 86 ASP A C 1
ATOM 673 O O . ASP A 1 86 ? 1.040 -13.311 -10.833 1.00 90.50 86 ASP A O 1
ATOM 677 N N . VAL A 1 87 ? 0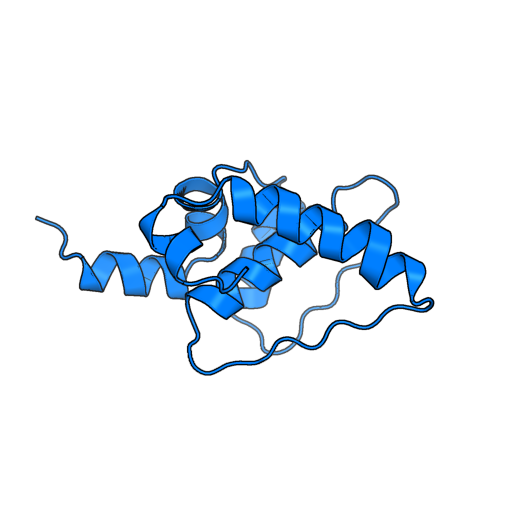.725 -11.305 -11.798 1.00 93.88 87 VAL A N 1
ATOM 678 C CA . VAL A 1 87 ? 1.681 -10.578 -10.953 1.00 93.88 87 VAL A CA 1
ATOM 679 C C . VAL A 1 87 ? 0.955 -9.735 -9.907 1.00 93.88 87 VAL A C 1
ATOM 681 O O . VAL A 1 87 ? 1.056 -10.031 -8.717 1.00 93.88 87 VAL A O 1
ATOM 684 N N . LEU A 1 88 ? 0.219 -8.697 -10.317 1.00 95.12 88 LEU A N 1
ATOM 685 C CA . LEU A 1 88 ? -0.393 -7.771 -9.360 1.00 95.12 88 LEU A CA 1
ATOM 686 C C . LEU A 1 88 ? -1.542 -8.413 -8.571 1.00 95.12 88 LEU A C 1
ATOM 688 O O . LEU A 1 88 ? -1.550 -8.321 -7.346 1.00 95.12 88 LEU A O 1
ATOM 692 N N . TRP A 1 89 ? -2.481 -9.089 -9.237 1.00 94.62 89 TRP A N 1
ATOM 693 C CA . TRP A 1 89 ? -3.607 -9.741 -8.562 1.00 94.62 89 TRP A CA 1
ATOM 694 C C . TRP A 1 89 ? -3.150 -10.860 -7.622 1.00 94.62 89 TRP A C 1
ATOM 696 O O . TRP A 1 89 ? -3.635 -10.930 -6.494 1.00 94.62 89 TRP A O 1
ATOM 706 N N . THR A 1 90 ? -2.162 -11.666 -8.023 1.00 95.69 90 THR A N 1
ATOM 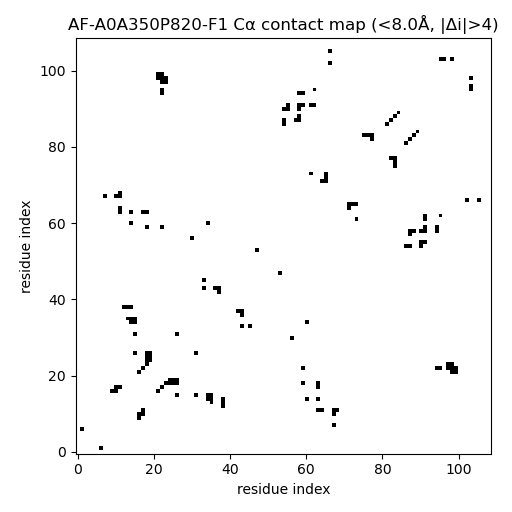707 C CA . THR A 1 90 ? -1.542 -12.674 -7.145 1.00 95.69 90 THR A CA 1
ATOM 708 C C . THR A 1 90 ? -0.926 -12.043 -5.894 1.00 95.69 90 THR A C 1
ATOM 710 O O . THR A 1 90 ? -1.093 -12.559 -4.788 1.00 95.69 90 THR A O 1
ATOM 713 N N . GLU A 1 91 ? -0.228 -10.911 -6.035 1.00 97.00 91 GLU A N 1
ATOM 714 C CA . GLU A 1 91 ? 0.365 -10.212 -4.891 1.00 97.00 91 GLU A CA 1
ATOM 715 C C . GLU A 1 91 ? -0.720 -9.588 -3.992 1.00 97.00 91 GLU A C 1
ATOM 717 O O . GLU A 1 91 ? -0.611 -9.666 -2.769 1.00 97.00 91 GLU A O 1
ATOM 722 N N . ILE A 1 92 ? -1.800 -9.039 -4.566 1.00 96.88 92 ILE A N 1
ATOM 723 C CA . ILE A 1 92 ? -2.968 -8.557 -3.808 1.00 96.88 92 ILE A CA 1
ATOM 724 C C . ILE A 1 92 ? -3.605 -9.698 -3.010 1.00 96.88 92 ILE A C 1
ATOM 726 O O . ILE A 1 92 ? -3.794 -9.536 -1.807 1.00 96.88 92 ILE A O 1
ATOM 730 N N . ASP A 1 93 ? -3.885 -10.850 -3.629 1.00 95.56 93 ASP A N 1
ATOM 731 C CA . ASP A 1 93 ? -4.485 -12.011 -2.951 1.00 95.56 93 ASP A CA 1
ATOM 732 C C . ASP A 1 93 ? -3.597 -12.503 -1.796 1.00 95.56 93 ASP A C 1
ATOM 734 O O . ASP A 1 93 ? -4.053 -12.703 -0.667 1.00 95.56 93 ASP A O 1
ATOM 738 N N . LYS A 1 94 ? -2.284 -12.595 -2.031 1.00 96.31 94 LYS A N 1
ATOM 739 C CA . LYS A 1 94 ? -1.301 -12.949 -0.999 1.00 96.31 94 LYS A CA 1
ATOM 740 C C . LYS A 1 94 ? -1.380 -12.037 0.230 1.00 96.31 94 LYS A C 1
ATOM 742 O O . LYS A 1 94 ? -1.278 -12.539 1.353 1.00 96.31 94 LYS A O 1
ATOM 747 N N . TRP A 1 95 ? -1.519 -10.723 0.050 1.00 97.50 95 TRP A N 1
ATOM 748 C CA . TRP A 1 95 ? -1.625 -9.779 1.170 1.00 97.50 95 TRP A CA 1
ATOM 749 C C . TRP A 1 95 ? -3.034 -9.746 1.772 1.00 97.50 95 TRP A C 1
ATOM 751 O O . TRP A 1 95 ? -3.169 -9.687 2.993 1.00 97.50 95 TRP A O 1
ATOM 761 N N . ALA A 1 96 ? -4.081 -9.883 0.957 1.00 96.31 96 ALA A N 1
ATOM 762 C CA . ALA A 1 96 ? -5.467 -9.962 1.413 1.00 96.31 96 ALA A CA 1
ATOM 763 C C . ALA A 1 96 ? -5.692 -11.156 2.360 1.00 96.31 96 ALA A C 1
ATOM 765 O O . ALA A 1 96 ? -6.323 -11.027 3.411 1.00 96.31 96 ALA A O 1
ATOM 766 N N . ARG A 1 97 ? -5.084 -12.309 2.056 1.00 94.00 97 ARG A N 1
ATOM 767 C CA . ARG A 1 97 ? -5.104 -13.508 2.913 1.00 94.00 97 ARG A CA 1
ATOM 768 C C . ARG A 1 97 ? -4.372 -13.352 4.242 1.00 94.00 97 ARG A C 1
ATOM 770 O O . ARG A 1 97 ? -4.532 -14.208 5.111 1.00 94.00 97 ARG A O 1
ATOM 777 N N . GLN A 1 98 ? -3.577 -12.302 4.423 1.00 93.62 98 GLN A N 1
ATOM 778 C CA . GLN A 1 98 ? -2.903 -12.005 5.691 1.00 93.62 98 GLN A CA 1
ATOM 779 C C . GLN A 1 98 ? -3.701 -11.026 6.556 1.00 93.62 98 GLN A C 1
ATOM 781 O O . GLN A 1 98 ? -3.437 -10.922 7.751 1.00 93.62 98 GLN A O 1
ATOM 786 N N . LEU A 1 99 ? -4.729 -10.379 5.997 1.00 96.19 99 LEU A N 1
ATOM 787 C CA . LEU A 1 99 ? -5.549 -9.424 6.734 1.00 96.19 99 LEU A CA 1
ATOM 788 C C . LEU A 1 99 ? -6.256 -10.088 7.927 1.00 96.19 99 LEU A C 1
ATOM 790 O O . LEU A 1 99 ? -6.740 -11.224 7.798 1.00 96.19 99 LEU A O 1
ATOM 794 N N . PRO A 1 100 ? -6.396 -9.378 9.061 1.00 95.06 100 PRO A N 1
ATOM 795 C CA . PRO A 1 100 ? -7.256 -9.787 10.161 1.00 95.06 100 PRO A CA 1
ATOM 796 C C . PRO A 1 100 ? -8.675 -10.073 9.672 1.00 95.06 100 PRO A C 1
ATOM 798 O O . PRO A 1 100 ? -9.168 -9.400 8.765 1.00 95.06 100 PRO A O 1
ATOM 801 N N . LYS A 1 101 ? -9.357 -11.032 10.313 1.00 92.75 101 LYS A N 1
ATOM 802 C CA . LYS A 1 101 ? -10.693 -11.501 9.906 1.00 92.75 101 LYS A CA 1
ATOM 803 C C . LYS A 1 101 ? -11.664 -10.350 9.606 1.00 92.75 101 LYS A C 1
ATOM 805 O O . LYS A 1 101 ? -12.276 -10.347 8.552 1.00 92.75 101 LYS A O 1
ATOM 810 N N . GLY A 1 102 ? -11.730 -9.338 10.476 1.00 91.81 102 GLY A N 1
ATOM 811 C CA . GLY A 1 102 ? -12.638 -8.200 10.293 1.00 91.81 102 GLY A CA 1
ATOM 812 C C . GLY A 1 102 ? -12.402 -7.386 9.014 1.00 91.81 102 GLY A C 1
ATOM 813 O O . GLY A 1 102 ? -13.363 -6.891 8.448 1.00 91.81 102 GLY A O 1
ATOM 814 N N . PHE A 1 103 ? -11.157 -7.273 8.537 1.00 93.81 103 PHE A N 1
ATOM 815 C CA . PHE A 1 103 ? -10.855 -6.632 7.250 1.00 93.81 103 PHE A CA 1
ATOM 816 C C . PHE A 1 103 ? -11.053 -7.586 6.076 1.00 93.81 103 PHE A C 1
ATOM 818 O O . PHE A 1 103 ? -11.501 -7.169 5.016 1.00 93.81 103 PHE A O 1
ATOM 825 N N . ARG A 1 104 ? -10.721 -8.865 6.261 1.00 92.38 104 ARG A N 1
ATOM 826 C CA . ARG A 1 104 ? -10.877 -9.882 5.221 1.00 92.38 104 ARG A CA 1
ATOM 827 C C . ARG A 1 104 ? -12.338 -10.104 4.850 1.00 92.38 104 ARG A C 1
ATOM 829 O O . ARG A 1 104 ? -12.627 -10.221 3.674 1.00 92.38 104 ARG A O 1
ATOM 836 N N . ASP A 1 105 ? -13.236 -10.101 5.833 1.00 92.06 105 ASP A N 1
ATOM 837 C CA . ASP A 1 105 ? -14.678 -10.267 5.618 1.00 92.06 105 ASP A CA 1
ATOM 838 C C . ASP A 1 105 ? -15.296 -9.106 4.807 1.00 92.06 105 ASP A C 1
ATOM 840 O O . ASP A 1 105 ? -16.393 -9.251 4.278 1.00 92.06 105 ASP A O 1
ATOM 844 N N . LEU A 1 106 ? -14.611 -7.955 4.710 1.00 90.19 106 LEU A N 1
ATOM 845 C CA . LEU A 1 106 ? -15.022 -6.832 3.853 1.00 90.19 106 LEU A CA 1
ATOM 846 C C . LEU A 1 106 ? -14.649 -7.045 2.383 1.00 90.19 106 LEU A C 1
ATOM 848 O O . LEU A 1 106 ? -15.149 -6.329 1.517 1.00 90.19 106 LEU A O 1
ATOM 852 N N . LEU A 1 107 ? -13.737 -7.976 2.103 1.00 88.06 107 LEU A N 1
ATOM 853 C CA . LEU A 1 107 ? -13.383 -8.365 0.751 1.00 88.06 107 LEU A CA 1
ATOM 854 C C . LEU A 1 107 ? -14.281 -9.539 0.362 1.00 88.06 107 LEU A C 1
ATOM 856 O O . LEU A 1 107 ? -14.179 -10.625 0.929 1.00 88.06 107 LEU A O 1
ATOM 860 N N . GLU A 1 108 ? -15.171 -9.310 -0.598 1.00 67.19 108 GLU A N 1
ATOM 861 C CA . GLU A 1 108 ? -15.905 -10.391 -1.250 1.00 67.19 108 GLU A CA 1
ATOM 862 C C . GLU A 1 108 ? -14.902 -11.213 -2.071 1.00 67.19 108 GLU A C 1
ATOM 864 O O . GLU A 1 108 ? -14.378 -10.737 -3.080 1.00 67.19 108 GLU A O 1
ATOM 869 N N . PHE A 1 109 ? -14.605 -12.428 -1.616 1.00 57.09 109 PHE A N 1
ATOM 870 C CA . PHE A 1 109 ? -13.939 -13.460 -2.409 1.00 57.09 109 PHE A CA 1
ATOM 871 C C . PHE A 1 109 ? -14.843 -14.685 -2.494 1.00 57.09 109 PHE A C 1
ATOM 873 O O . PHE A 1 109 ? -15.370 -15.097 -1.433 1.00 57.09 109 PHE A O 1
#

InterPro domains:
  IPR027417 P-loop containing nucleoside triphosphate hydrolase [G3DSA:3.40.50.300] (2-108)

Sequence (109 aa):
MVKIEDTILRLRSDPVLFVETVIGAKPQAWQRDALQAIATNDKLAIKSGHGVGKTAFEAWVSLWWLLTHYPCKIAVTANTAHQLNDVLWTEIDKWARQLPKGFRDLLEF

Foldseek 3Di:
DDDPVNVLVCLLLQLCCCCCPFLVDDDDPVLNVQSNDVSPDPDDDDDDDPPPCVLLSVLSVQLSCVQRPPPDDDDDDDPDPCCVPVRNVVSNVVSLVSGDPVSNVVDDD